Protein AF-A0A1Q3LVG6-F1 (afdb_monomer_lite)

pLDDT: mean 80.3, std 11.54, range [40.34, 93.56]

Foldseek 3Di:
DPCVVCVVVLLVCVLVVHDLVVVCVVVVHDSVVSVVSCVLQVRHRADPPQQLLQLLCCVLVVNRSSPDDDDPVNCVQLVHDPVRSVCSNRVVDHQDPSSNVSNCVVSVNDPVNSVVSVVVVVVVVVVVVD

Secondary structure (DSSP, 8-state):
--TTTTHHHHHHHHHTT--HHHHHHHHTS-HHHHHHHHHHHT--PPPSS--HHHHHHHHHTTT-GGG----HHHHHHHT--HHHHHHHHTTSSPPPHHHHHHHHHHTT--HHHHHHHHHHHHHHHHHTT-

Sequence (130 aa):
MNWNQQRETIESKINAGIEPKDIAKELGVMEYDLRQFIHRNRIFPRKTKKAMAFELVNIYTRGHPEYFRPNRDFFKDVRIRQKHWWSLYRGEKVMTQEEYMRVTKHLNITLHEAFEARQLNWVDELDNQR

Structure (mmCIF, N/CA/C/O backbone):
data_AF-A0A1Q3LVG6-F1
#
_entry.id   AF-A0A1Q3LVG6-F1
#
loop_
_atom_site.group_PDB
_atom_site.id
_atom_site.type_symbol
_atom_site.label_atom_id
_atom_site.label_alt_id
_atom_site.label_comp_id
_atom_site.label_asym_id
_atom_site.label_entity_id
_atom_site.label_seq_id
_atom_site.pdbx_PDB_ins_code
_atom_site.Cartn_x
_atom_site.Cartn_y
_atom_site.Cartn_z
_atom_site.occupancy
_atom_site.B_iso_or_equiv
_atom_site.auth_seq_id
_atom_site.auth_comp_id
_atom_site.auth_asym_id
_atom_site.auth_atom_id
_atom_site.pdbx_PDB_model_num
ATOM 1 N N . MET A 1 1 ? -26.737 -1.659 8.177 1.00 60.94 1 MET A N 1
ATOM 2 C CA . MET A 1 1 ? -25.403 -1.027 8.250 1.00 60.94 1 MET A CA 1
ATOM 3 C C . MET A 1 1 ? -24.801 -0.996 6.851 1.00 60.94 1 MET A C 1
ATOM 5 O O . MET A 1 1 ? -24.628 -2.063 6.272 1.00 60.94 1 MET A O 1
ATOM 9 N N . ASN A 1 2 ? -24.554 0.182 6.267 1.00 77.56 2 ASN A N 1
ATOM 10 C CA . ASN A 1 2 ? -23.910 0.272 4.952 1.00 77.56 2 ASN A CA 1
ATOM 11 C C . ASN A 1 2 ? -22.390 0.339 5.131 1.00 77.56 2 ASN A C 1
ATOM 13 O O . ASN A 1 2 ? -21.830 1.395 5.419 1.00 77.56 2 ASN A O 1
ATOM 17 N N . TRP A 1 3 ? -21.731 -0.806 4.973 1.00 74.94 3 TRP A N 1
ATOM 18 C CA . TRP A 1 3 ? -20.293 -0.938 5.181 1.00 74.94 3 TRP A CA 1
ATOM 19 C C . TRP A 1 3 ? -19.442 -0.088 4.228 1.00 74.94 3 TRP A C 1
ATOM 21 O O . TRP A 1 3 ? -18.376 0.378 4.6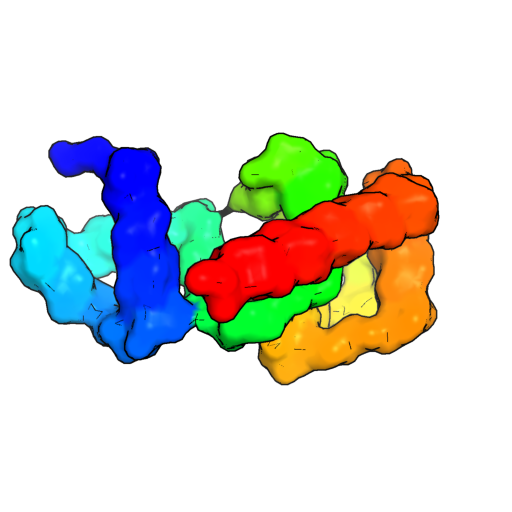18 1.00 74.94 3 TRP A O 1
ATOM 31 N N . ASN A 1 4 ? -19.919 0.165 3.006 1.00 72.88 4 ASN A N 1
ATOM 32 C CA . ASN A 1 4 ? -19.194 1.001 2.045 1.00 72.88 4 ASN A CA 1
ATOM 33 C C . ASN A 1 4 ? -19.170 2.467 2.481 1.00 72.88 4 ASN A C 1
ATOM 35 O O . ASN A 1 4 ? -18.166 3.146 2.313 1.00 72.88 4 ASN A O 1
ATOM 39 N N . GLN A 1 5 ? -20.256 2.929 3.098 1.00 75.62 5 GLN A N 1
ATOM 40 C CA . GLN A 1 5 ? -20.415 4.314 3.540 1.00 75.62 5 GLN A CA 1
ATOM 41 C C . GLN A 1 5 ? -19.596 4.625 4.797 1.00 75.62 5 GLN A C 1
ATOM 43 O O . GLN A 1 5 ? -19.243 5.770 5.043 1.00 75.62 5 GLN A O 1
ATOM 48 N N . GLN A 1 6 ? -19.271 3.598 5.584 1.00 77.06 6 GLN A N 1
ATOM 49 C CA . GLN A 1 6 ? -18.464 3.728 6.797 1.00 77.06 6 GLN A CA 1
ATOM 50 C C . GLN A 1 6 ? -16.997 3.346 6.607 1.00 77.06 6 GLN A C 1
ATOM 52 O O . GLN A 1 6 ? -16.212 3.440 7.549 1.00 77.06 6 GLN A O 1
ATOM 57 N N . ARG A 1 7 ? -16.613 2.928 5.395 1.00 79.25 7 ARG A N 1
ATOM 58 C CA . ARG A 1 7 ? -15.248 2.503 5.077 1.00 79.25 7 ARG A CA 1
ATOM 59 C C . ARG A 1 7 ? -14.233 3.594 5.409 1.00 79.25 7 ARG A C 1
ATOM 61 O O . ARG A 1 7 ? -13.291 3.314 6.137 1.00 79.25 7 ARG A O 1
ATOM 68 N N . GLU A 1 8 ? -14.458 4.823 4.954 1.00 75.31 8 GLU A N 1
ATOM 69 C CA . GLU A 1 8 ? -13.549 5.952 5.206 1.00 75.31 8 GLU A CA 1
ATOM 70 C C . GLU A 1 8 ? -13.400 6.252 6.701 1.00 75.31 8 GLU A C 1
ATOM 72 O O . GLU A 1 8 ? -12.291 6.438 7.201 1.00 75.31 8 GLU A O 1
ATOM 77 N N . THR A 1 9 ? -14.504 6.213 7.451 1.00 81.62 9 THR A N 1
ATOM 78 C CA . THR A 1 9 ? -14.490 6.416 8.905 1.00 81.62 9 THR A CA 1
ATOM 79 C C . THR A 1 9 ? -13.708 5.313 9.621 1.00 81.62 9 THR A C 1
ATOM 81 O O . THR A 1 9 ? -12.918 5.600 10.521 1.00 81.62 9 THR A O 1
ATOM 84 N N . ILE A 1 10 ? -13.894 4.052 9.216 1.00 82.94 10 ILE A N 1
ATOM 85 C CA . ILE A 1 10 ? -13.167 2.899 9.764 1.00 82.94 10 ILE A CA 1
ATOM 86 C C . ILE A 1 10 ? -11.673 3.004 9.429 1.00 82.94 10 ILE A C 1
ATOM 88 O O . ILE A 1 10 ? -10.837 2.818 10.311 1.00 82.94 10 ILE A O 1
ATOM 92 N N . GLU A 1 11 ? -11.326 3.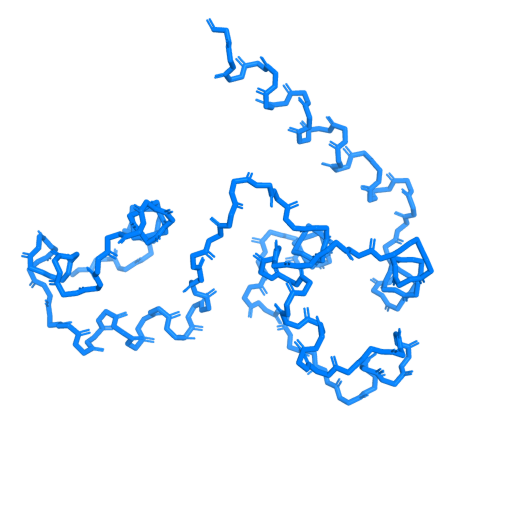347 8.187 1.00 78.81 11 GLU A N 1
ATOM 93 C CA . GLU A 1 11 ? -9.941 3.545 7.749 1.00 78.81 11 GLU A CA 1
ATOM 94 C C . GLU A 1 11 ? -9.258 4.671 8.541 1.00 78.81 11 GLU A C 1
ATOM 96 O O . GLU A 1 11 ? -8.152 4.479 9.049 1.00 78.81 11 GLU A O 1
ATOM 101 N N . SER A 1 12 ? -9.936 5.806 8.735 1.00 79.00 12 SER A N 1
ATOM 102 C CA . SER A 1 12 ? -9.425 6.926 9.534 1.00 79.00 12 SER A CA 1
ATOM 103 C C . SER A 1 12 ? -9.166 6.528 10.989 1.00 79.00 12 SER A C 1
ATOM 105 O O . SER A 1 12 ? -8.127 6.874 11.549 1.00 79.00 12 SER A O 1
ATOM 107 N N . LYS A 1 13 ? -10.084 5.783 11.612 1.00 82.69 13 LYS A N 1
ATOM 108 C CA . LYS A 1 13 ? -9.962 5.360 13.017 1.00 82.69 13 LYS A CA 1
ATOM 109 C C . LYS A 1 13 ? -8.880 4.305 13.227 1.00 82.69 13 LYS A C 1
ATOM 111 O O . LYS A 1 13 ? -8.143 4.369 14.207 1.00 82.69 13 LYS A O 1
ATOM 116 N N . ILE A 1 14 ? -8.736 3.377 12.284 1.00 81.81 14 ILE A N 1
ATOM 117 C CA . ILE A 1 14 ? -7.653 2.388 12.298 1.00 81.81 14 ILE A CA 1
ATOM 118 C C . ILE A 1 14 ? -6.296 3.075 12.099 1.00 81.81 14 ILE A C 1
ATOM 120 O O . ILE A 1 14 ? -5.334 2.730 12.782 1.00 81.81 14 ILE A O 1
ATOM 124 N N . ASN A 1 15 ? -6.212 4.082 11.224 1.00 72.81 15 ASN A N 1
ATOM 125 C CA . ASN A 1 15 ? -4.996 4.886 11.056 1.00 72.81 15 ASN A CA 1
ATOM 126 C C . ASN A 1 15 ? -4.658 5.707 12.310 1.00 72.81 15 ASN A C 1
ATOM 128 O O . ASN A 1 15 ? -3.481 5.879 12.618 1.00 72.81 15 ASN A O 1
ATOM 132 N N . ALA A 1 16 ? -5.667 6.159 13.060 1.00 77.25 16 ALA A N 1
ATOM 133 C CA . ALA A 1 16 ? -5.493 6.811 14.358 1.00 77.25 16 ALA A CA 1
ATOM 134 C C . ALA A 1 16 ? -5.057 5.846 15.483 1.00 77.25 16 ALA A C 1
ATOM 136 O O . ALA A 1 16 ? -4.786 6.290 16.596 1.00 77.25 16 ALA A O 1
ATOM 137 N N . GLY A 1 17 ? -4.965 4.539 15.207 1.00 76.81 17 GLY A N 1
ATOM 138 C CA . GLY A 1 17 ? -4.522 3.529 16.170 1.00 76.81 17 GLY A CA 1
ATOM 139 C C . GLY A 1 17 ? -5.606 3.065 17.143 1.00 76.81 17 GLY A C 1
ATOM 140 O O . GLY A 1 17 ? -5.278 2.446 18.151 1.00 76.81 17 GLY A O 1
ATOM 141 N N . ILE A 1 18 ? -6.881 3.346 16.858 1.00 81.88 18 ILE A N 1
ATOM 142 C CA . ILE A 1 18 ? -8.003 2.900 17.690 1.00 81.88 18 ILE A CA 1
ATOM 143 C C . ILE A 1 18 ? -8.186 1.388 17.522 1.00 81.88 18 ILE A C 1
ATOM 145 O O . ILE A 1 18 ? -8.152 0.864 16.403 1.00 81.88 18 ILE A O 1
ATOM 149 N N . GLU A 1 19 ? -8.397 0.674 18.630 1.00 82.88 19 GLU A N 1
ATOM 150 C CA . GLU A 1 19 ? -8.615 -0.766 18.578 1.00 82.88 19 GLU A CA 1
ATOM 151 C C . GLU A 1 19 ? -9.944 -1.111 17.878 1.00 82.88 19 GLU A C 1
ATOM 153 O O . GLU A 1 19 ? -10.962 -0.444 18.090 1.00 82.88 19 GLU A O 1
ATOM 158 N N . PRO A 1 20 ? -9.996 -2.205 17.090 1.00 82.50 20 PRO A N 1
ATOM 159 C CA . PRO A 1 20 ? -11.224 -2.645 16.425 1.00 82.50 20 PRO A CA 1
ATOM 160 C C . PRO A 1 20 ? -12.416 -2.835 17.374 1.00 82.50 20 PRO A C 1
ATOM 162 O O . PRO A 1 20 ? -13.559 -2.676 16.959 1.00 82.50 20 PRO A O 1
ATOM 165 N N . LYS A 1 21 ? -12.169 -3.153 18.649 1.00 86.12 21 LYS A N 1
ATOM 166 C CA . LYS A 1 21 ? -13.212 -3.334 19.663 1.00 86.12 21 LYS A CA 1
ATOM 167 C C . LYS A 1 21 ? -13.962 -2.035 19.975 1.00 86.12 21 LYS A C 1
ATOM 169 O O . LYS A 1 21 ? -15.190 -2.045 20.053 1.00 86.12 21 LYS A O 1
ATOM 174 N N . ASP A 1 22 ? -13.241 -0.927 20.110 1.00 85.94 22 ASP A N 1
ATOM 175 C CA . ASP A 1 22 ? -13.837 0.376 20.414 1.00 85.94 22 ASP A CA 1
ATOM 176 C C . ASP A 1 22 ? -14.590 0.927 19.201 1.00 85.94 22 ASP A C 1
ATOM 178 O O . ASP A 1 22 ? -15.711 1.421 19.333 1.00 85.94 22 ASP A O 1
ATOM 182 N N . ILE A 1 23 ? -14.034 0.720 18.001 1.00 85.06 23 ILE A N 1
ATOM 183 C CA . ILE A 1 23 ? -14.703 1.043 16.734 1.00 85.06 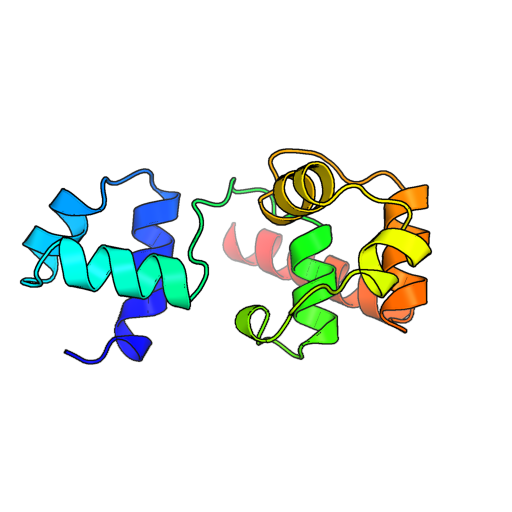23 ILE A CA 1
ATOM 184 C C . ILE A 1 23 ? -16.009 0.247 16.608 1.00 85.06 23 ILE A C 1
ATOM 186 O O . ILE A 1 23 ? -17.045 0.811 16.267 1.00 85.06 23 ILE A O 1
ATOM 190 N N . ALA A 1 24 ? -15.993 -1.052 16.916 1.00 86.56 24 ALA A N 1
ATOM 191 C CA . ALA A 1 24 ? -17.181 -1.899 16.849 1.00 86.56 24 ALA A CA 1
ATOM 192 C C . ALA A 1 24 ? -18.287 -1.432 17.813 1.00 86.56 24 ALA A C 1
ATOM 194 O O . ALA A 1 24 ? -19.456 -1.387 17.429 1.00 86.56 24 ALA A O 1
ATOM 195 N N . LYS A 1 25 ? -17.914 -1.017 19.033 1.00 87.56 25 LYS A N 1
ATOM 196 C CA . LYS A 1 25 ? -18.850 -0.498 20.040 1.00 87.56 25 LYS A CA 1
ATOM 197 C C . LYS A 1 25 ? -19.516 0.804 19.596 1.00 87.56 25 LYS A C 1
ATOM 199 O O . LYS A 1 25 ? -20.720 0.956 19.770 1.00 87.56 25 LYS A O 1
ATOM 204 N N . GLU A 1 26 ? -18.752 1.721 19.011 1.00 84.81 26 GLU A N 1
ATOM 205 C CA . GLU A 1 26 ? -19.270 3.000 18.515 1.00 84.81 26 GLU A CA 1
ATOM 206 C C . GLU A 1 26 ? -20.182 2.824 17.294 1.00 84.81 26 GLU A C 1
ATOM 208 O O . GLU A 1 26 ? -21.180 3.524 17.142 1.00 84.81 26 GLU A O 1
ATOM 213 N N . LEU A 1 27 ? -19.865 1.848 16.444 1.00 84.25 27 LEU A N 1
ATOM 214 C CA . LEU A 1 27 ? -20.655 1.511 15.264 1.00 84.25 27 LEU A CA 1
ATOM 215 C C . LEU A 1 27 ? -21.858 0.601 15.572 1.00 84.25 27 LEU A C 1
ATOM 217 O O . LEU A 1 27 ? -22.669 0.347 14.684 1.00 84.25 27 LEU A O 1
ATOM 221 N N . GLY A 1 28 ? -21.992 0.099 16.803 1.00 84.75 28 GLY A N 1
ATOM 222 C CA . GLY A 1 28 ? -23.065 -0.823 17.187 1.00 84.75 28 GLY A CA 1
ATOM 223 C C . GLY A 1 28 ? -23.019 -2.164 16.443 1.00 84.75 28 GLY A C 1
ATOM 224 O O . GLY A 1 28 ? -24.059 -2.784 16.229 1.00 84.75 28 GLY A O 1
ATOM 225 N N . VAL A 1 29 ? -21.831 -2.605 16.019 1.00 86.81 29 VAL A N 1
ATOM 226 C CA . VAL A 1 29 ? -21.614 -3.868 15.291 1.00 86.81 29 VAL A CA 1
ATOM 227 C C . VAL A 1 29 ? -20.819 -4.853 16.134 1.00 86.81 29 VAL A C 1
ATOM 229 O O . VAL A 1 29 ? -20.073 -4.473 17.035 1.00 86.81 29 VAL A O 1
ATOM 232 N N . MET A 1 30 ? -20.940 -6.141 15.819 1.00 87.00 30 MET A N 1
ATOM 233 C CA . MET A 1 30 ? -20.095 -7.154 16.442 1.00 87.00 30 MET A CA 1
ATOM 234 C C . MET A 1 30 ? -18.639 -6.977 15.998 1.00 87.00 30 MET A C 1
ATOM 236 O O . MET A 1 30 ? -18.348 -6.796 14.813 1.00 87.00 30 MET A O 1
ATOM 240 N N . GLU A 1 31 ? -17.705 -7.094 16.946 1.00 86.44 31 GLU A N 1
ATOM 241 C CA . GLU A 1 31 ? -16.261 -6.994 16.682 1.00 86.44 31 GLU A CA 1
ATOM 242 C C . GLU A 1 31 ? -15.811 -7.975 15.590 1.00 86.44 31 GLU A C 1
ATOM 244 O O . GLU A 1 31 ? -14.973 -7.657 14.745 1.00 86.44 31 GLU A O 1
ATOM 249 N N . TYR A 1 32 ? -16.401 -9.169 15.583 1.00 88.94 32 TYR A N 1
ATOM 250 C CA . TYR A 1 32 ? -16.123 -10.200 14.593 1.00 88.94 32 TYR A CA 1
ATOM 251 C C . TYR A 1 32 ? -16.448 -9.753 13.161 1.00 88.94 32 TYR A C 1
ATOM 253 O O . TYR A 1 32 ? -15.622 -9.931 12.262 1.00 88.94 32 TYR A O 1
ATOM 261 N N . ASP A 1 33 ? -17.609 -9.129 12.954 1.00 86.62 33 ASP A N 1
ATOM 262 C CA . ASP A 1 33 ? -18.046 -8.663 11.635 1.00 86.62 33 ASP A CA 1
ATOM 263 C C . ASP A 1 33 ? -17.143 -7.540 11.123 1.00 86.62 33 ASP A C 1
ATOM 265 O O . ASP A 1 33 ? -16.724 -7.553 9.961 1.00 86.62 33 ASP A O 1
ATOM 269 N N . LEU A 1 34 ? -16.751 -6.621 12.013 1.00 86.31 34 LEU A N 1
ATOM 270 C CA . LEU A 1 34 ? -15.789 -5.571 11.691 1.00 86.31 34 LEU A CA 1
ATOM 271 C C . LEU A 1 34 ? -14.420 -6.161 11.317 1.00 86.31 34 LEU A C 1
ATOM 273 O O . LEU A 1 34 ? -13.840 -5.767 10.306 1.00 86.31 34 LEU A O 1
ATOM 277 N N . ARG A 1 35 ? -13.910 -7.149 12.066 1.00 87.00 35 ARG A N 1
ATOM 278 C CA . ARG A 1 35 ? -12.645 -7.831 11.733 1.00 87.00 35 ARG A CA 1
ATOM 279 C C . ARG A 1 35 ? -12.713 -8.541 10.380 1.00 87.00 35 ARG A C 1
ATOM 281 O O . ARG A 1 35 ? -11.759 -8.460 9.604 1.00 87.00 35 ARG A O 1
ATOM 288 N N . GLN A 1 36 ? -13.826 -9.209 10.066 1.00 86.94 36 GLN A N 1
ATOM 289 C CA . GLN A 1 36 ? -14.012 -9.825 8.751 1.00 86.94 36 GLN A CA 1
ATOM 290 C C . GLN A 1 36 ? -14.020 -8.783 7.631 1.00 86.94 36 GLN A C 1
ATOM 292 O O . GLN A 1 36 ? -13.387 -8.996 6.594 1.00 86.94 36 GLN A O 1
ATOM 297 N N . PHE A 1 37 ? -14.710 -7.663 7.836 1.00 85.06 37 PHE A N 1
ATOM 298 C CA . PHE A 1 37 ? -14.760 -6.564 6.878 1.00 85.06 37 PHE A CA 1
ATOM 299 C C . PHE A 1 37 ? -13.368 -5.969 6.626 1.00 85.06 37 PHE A C 1
ATOM 301 O O . PHE A 1 37 ? -12.944 -5.862 5.473 1.00 85.06 37 PHE A O 1
ATOM 308 N N . ILE A 1 38 ? -12.621 -5.673 7.694 1.00 85.25 38 ILE A N 1
ATOM 309 C CA . ILE A 1 38 ? -11.236 -5.182 7.639 1.00 85.25 38 ILE A CA 1
ATOM 310 C C . ILE A 1 38 ? -10.356 -6.142 6.834 1.00 85.25 38 ILE A C 1
ATOM 312 O O . ILE A 1 38 ? -9.635 -5.717 5.931 1.00 85.25 38 ILE A O 1
ATOM 316 N N . HIS A 1 39 ? -10.440 -7.445 7.117 1.00 82.25 39 HIS A N 1
ATOM 317 C CA . HIS A 1 39 ? -9.630 -8.454 6.439 1.00 82.25 39 HIS A CA 1
ATOM 318 C C . HIS A 1 39 ? -9.978 -8.583 4.947 1.00 82.25 39 HIS A C 1
ATOM 320 O O . HIS A 1 39 ? -9.083 -8.633 4.102 1.00 82.25 39 HIS A O 1
ATOM 326 N N . ARG A 1 40 ? -11.273 -8.614 4.603 1.00 82.31 40 ARG A N 1
ATOM 327 C CA . ARG A 1 40 ? -11.746 -8.736 3.211 1.00 82.31 40 ARG A CA 1
ATOM 328 C C . ARG A 1 40 ? -11.355 -7.525 2.366 1.00 82.31 40 ARG A C 1
ATOM 330 O O . ARG A 1 40 ? -10.905 -7.707 1.238 1.00 82.31 40 ARG A O 1
ATOM 337 N N . ASN A 1 41 ? -11.470 -6.326 2.933 1.00 79.75 41 ASN A N 1
ATOM 338 C CA . ASN A 1 41 ? -11.154 -5.072 2.244 1.00 79.75 41 ASN A CA 1
ATOM 339 C C . ASN A 1 41 ? -9.705 -4.620 2.417 1.00 79.75 41 ASN A C 1
ATOM 341 O O . ASN A 1 41 ? -9.321 -3.588 1.875 1.00 79.75 41 ASN A O 1
ATOM 345 N N . ARG A 1 42 ? -8.887 -5.402 3.135 1.00 77.69 42 ARG A N 1
ATOM 346 C CA . ARG A 1 42 ? -7.456 -5.138 3.339 1.00 77.69 42 ARG A CA 1
ATOM 347 C C . ARG A 1 42 ? -7.196 -3.748 3.921 1.00 77.69 42 ARG A C 1
ATOM 349 O O . ARG A 1 42 ? -6.283 -3.039 3.495 1.00 77.69 42 ARG A O 1
ATOM 356 N N . ILE A 1 43 ? -8.011 -3.375 4.903 1.00 76.94 43 ILE A N 1
ATOM 357 C CA . ILE A 1 43 ? -7.863 -2.122 5.637 1.00 76.94 43 ILE A CA 1
ATOM 358 C C . ILE A 1 43 ? -6.723 -2.313 6.641 1.00 76.94 43 ILE A C 1
ATOM 360 O O . ILE A 1 43 ? -6.854 -3.048 7.616 1.00 76.94 43 ILE A O 1
ATOM 364 N N . PHE A 1 44 ? -5.576 -1.692 6.379 1.00 70.88 44 PHE A N 1
ATOM 365 C CA . PHE A 1 44 ? -4.413 -1.740 7.263 1.00 70.88 44 PHE A CA 1
ATOM 366 C C . PHE A 1 44 ? -4.144 -0.354 7.848 1.00 70.88 44 PHE A C 1
ATOM 368 O O . PHE A 1 44 ? -4.305 0.621 7.112 1.00 70.88 44 PHE A O 1
ATOM 375 N N . PRO A 1 45 ? -3.685 -0.255 9.111 1.00 65.56 45 PRO A N 1
ATOM 376 C CA . PRO A 1 45 ? -3.189 1.001 9.655 1.00 65.56 45 PRO A CA 1
ATOM 377 C C . PRO A 1 45 ? -2.017 1.485 8.800 1.00 65.56 45 PRO A C 1
ATOM 379 O O . PRO A 1 45 ? -0.993 0.808 8.663 1.00 65.56 45 PRO A O 1
ATOM 382 N N . ARG A 1 46 ? -2.199 2.642 8.172 1.00 61.28 46 ARG A N 1
ATOM 383 C CA . ARG A 1 46 ? -1.209 3.297 7.323 1.00 61.28 46 ARG A CA 1
ATOM 384 C C . ARG A 1 46 ? -0.441 4.297 8.169 1.00 61.28 46 ARG A C 1
ATOM 386 O O . ARG A 1 46 ? -1.034 5.088 8.896 1.00 61.28 46 ARG A O 1
ATOM 393 N N . LYS A 1 47 ? 0.885 4.309 8.041 1.00 56.72 47 LYS A N 1
ATOM 394 C CA . LYS A 1 47 ? 1.660 5.474 8.482 1.00 56.72 47 LYS A CA 1
ATOM 395 C C . LYS A 1 47 ? 1.325 6.638 7.543 1.00 56.72 47 LYS A C 1
ATOM 397 O O . LYS A 1 47 ? 1.125 6.417 6.353 1.00 56.72 47 LYS A O 1
ATOM 402 N N . THR A 1 48 ? 1.283 7.860 8.070 1.00 51.84 48 THR A N 1
ATOM 403 C CA . THR A 1 48 ? 0.921 9.106 7.358 1.00 51.84 48 THR A CA 1
ATOM 404 C C . THR A 1 48 ? 1.673 9.338 6.043 1.00 51.84 48 THR A C 1
ATOM 406 O O . THR A 1 48 ? 1.184 10.055 5.180 1.00 51.84 48 THR A O 1
ATOM 409 N N . LYS A 1 49 ? 2.829 8.697 5.835 1.00 57.22 49 LYS A N 1
ATOM 410 C CA . LYS A 1 49 ? 3.541 8.712 4.555 1.00 57.22 49 LYS A CA 1
ATOM 411 C C . LYS A 1 49 ? 2.914 7.694 3.591 1.00 57.22 49 LYS A C 1
ATOM 413 O O . LYS A 1 49 ? 3.074 6.487 3.790 1.00 57.22 49 LYS A O 1
ATOM 418 N N . LYS A 1 50 ? 2.225 8.170 2.543 1.00 64.25 50 LYS A N 1
ATOM 419 C CA . LYS A 1 50 ? 1.680 7.316 1.471 1.00 64.25 50 LYS A CA 1
ATOM 420 C C . LYS A 1 50 ? 2.778 6.392 0.936 1.00 64.25 50 LYS A C 1
ATOM 422 O O . LYS A 1 50 ? 3.859 6.818 0.532 1.00 64.25 50 LYS A O 1
ATOM 427 N N . ALA A 1 51 ? 2.524 5.091 1.004 1.00 77.50 51 ALA A N 1
ATOM 428 C CA . ALA A 1 51 ? 3.497 4.086 0.626 1.00 77.50 51 ALA A CA 1
ATOM 429 C C . ALA A 1 51 ? 3.615 4.002 -0.902 1.00 77.50 51 ALA A C 1
ATOM 431 O O . ALA A 1 51 ? 2.624 3.744 -1.579 1.00 77.50 51 ALA A O 1
ATOM 432 N N . MET A 1 52 ? 4.827 4.137 -1.451 1.00 80.94 52 MET A N 1
ATOM 433 C CA . MET A 1 52 ? 5.055 4.121 -2.908 1.00 80.94 52 MET A CA 1
ATOM 434 C C . MET A 1 52 ? 4.466 2.881 -3.602 1.00 80.94 52 MET A C 1
ATOM 436 O O . MET A 1 52 ? 3.929 2.979 -4.700 1.00 80.94 52 MET A O 1
ATOM 440 N N . ALA A 1 53 ? 4.536 1.712 -2.956 1.00 87.62 53 ALA A N 1
ATOM 441 C CA . ALA A 1 53 ? 3.951 0.485 -3.498 1.00 87.62 53 ALA A CA 1
ATOM 442 C C . ALA A 1 53 ? 2.418 0.556 -3.575 1.00 87.62 53 ALA A C 1
ATOM 444 O O . ALA A 1 53 ? 1.834 0.039 -4.522 1.00 87.62 53 ALA A O 1
ATOM 445 N N . PHE A 1 54 ? 1.772 1.188 -2.591 1.00 86.44 54 PHE A N 1
ATOM 446 C CA . PHE A 1 54 ? 0.327 1.386 -2.597 1.00 86.44 54 PHE A CA 1
ATOM 447 C C . PHE A 1 54 ? -0.092 2.319 -3.734 1.00 86.44 54 PHE A C 1
ATOM 449 O O . PHE A 1 54 ? -1.041 2.007 -4.439 1.00 86.44 54 PHE A O 1
ATOM 456 N N . GLU A 1 55 ? 0.626 3.425 -3.943 1.00 85.94 55 GLU A N 1
ATOM 457 C CA . GLU A 1 55 ? 0.320 4.378 -5.019 1.00 85.94 55 GLU A CA 1
ATOM 458 C C . GLU A 1 55 ? 0.389 3.721 -6.397 1.00 85.94 55 GLU A C 1
ATOM 460 O O . GLU A 1 55 ? -0.550 3.837 -7.178 1.00 85.94 55 GLU A O 1
ATOM 465 N N . LEU A 1 56 ? 1.454 2.960 -6.672 1.00 88.56 56 LEU A N 1
ATOM 466 C CA . LEU A 1 56 ? 1.589 2.230 -7.935 1.00 88.56 56 LEU A CA 1
ATOM 467 C C . LEU A 1 56 ? 0.444 1.242 -8.150 1.00 88.56 56 LEU A C 1
ATOM 469 O O . LEU A 1 56 ? -0.105 1.149 -9.245 1.00 88.56 56 LEU A O 1
ATOM 473 N N . VAL A 1 57 ? 0.063 0.520 -7.096 1.00 89.44 57 VAL A N 1
ATOM 474 C CA . VAL A 1 57 ? -1.080 -0.389 -7.156 1.00 89.44 57 VAL A CA 1
ATOM 475 C C . VAL A 1 57 ? -2.373 0.379 -7.404 1.00 89.44 57 VAL A C 1
ATOM 477 O O . VAL A 1 57 ? -3.162 -0.051 -8.232 1.00 89.44 57 VAL A O 1
ATOM 480 N N . ASN A 1 58 ? -2.575 1.511 -6.735 1.00 87.00 58 ASN A N 1
ATOM 481 C CA . ASN A 1 58 ? -3.763 2.342 -6.885 1.00 87.00 58 ASN A CA 1
ATOM 482 C C . ASN A 1 58 ? -3.907 2.891 -8.311 1.00 87.00 58 ASN A C 1
ATOM 484 O O . ASN A 1 58 ? -5.009 2.910 -8.851 1.00 87.00 58 ASN A O 1
ATOM 488 N N . ILE A 1 59 ? -2.796 3.290 -8.936 1.00 86.19 59 ILE A N 1
ATOM 489 C CA . ILE A 1 59 ? -2.759 3.713 -10.342 1.00 86.19 59 ILE A CA 1
ATOM 490 C C . ILE A 1 59 ? -3.122 2.532 -11.246 1.00 86.19 59 ILE A C 1
ATOM 492 O O . ILE A 1 59 ? -4.049 2.629 -12.049 1.00 86.19 59 ILE A O 1
ATOM 496 N N . TYR A 1 60 ? -2.451 1.389 -11.066 1.00 88.31 60 TYR A N 1
ATOM 497 C CA . TYR A 1 60 ? -2.702 0.178 -11.850 1.00 88.31 60 TYR A CA 1
ATOM 498 C C . TYR A 1 60 ? -4.164 -0.287 -11.770 1.00 88.31 60 TYR A C 1
ATOM 500 O O . TYR A 1 60 ? -4.754 -0.681 -12.774 1.00 88.31 60 TYR A O 1
ATOM 508 N N . THR A 1 61 ? -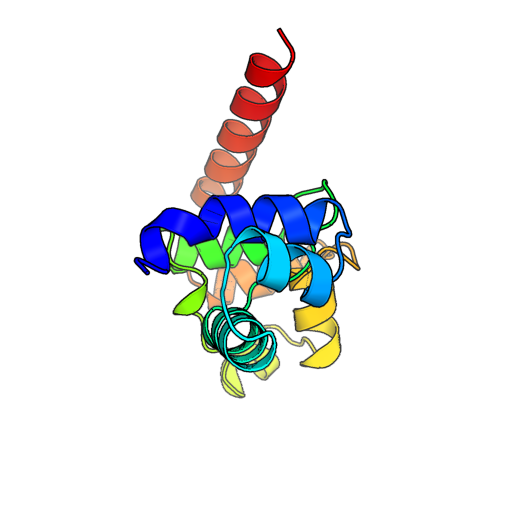4.769 -0.221 -10.584 1.00 85.12 61 THR A N 1
ATOM 509 C CA . THR A 1 61 ? -6.157 -0.637 -10.357 1.00 85.12 61 THR A CA 1
ATOM 510 C C . THR A 1 61 ? -7.180 0.486 -10.509 1.00 85.12 61 THR A C 1
ATOM 512 O O . THR A 1 61 ? -8.349 0.276 -10.180 1.00 85.12 61 THR A O 1
ATOM 515 N N . ARG A 1 62 ? -6.779 1.665 -11.006 1.00 84.75 62 ARG A N 1
ATOM 516 C CA . ARG A 1 62 ? -7.658 2.825 -11.235 1.00 84.75 62 ARG A CA 1
ATOM 517 C C . ARG A 1 62 ? -8.480 3.221 -10.000 1.00 84.75 62 ARG A C 1
ATOM 519 O O . ARG A 1 62 ? -9.684 3.432 -10.093 1.00 84.75 62 ARG A O 1
ATOM 526 N N . GLY A 1 63 ? -7.838 3.284 -8.837 1.00 80.69 63 GLY A N 1
ATOM 527 C CA . GLY A 1 63 ? -8.486 3.671 -7.579 1.00 80.69 63 GLY A CA 1
ATOM 528 C C . GLY A 1 63 ? -9.065 2.512 -6.761 1.00 80.69 63 GLY A C 1
ATOM 529 O O . GLY A 1 63 ? -9.590 2.750 -5.677 1.00 80.69 63 GLY A O 1
ATOM 530 N N . HIS A 1 64 ? -8.950 1.263 -7.231 1.00 82.06 64 HIS A N 1
ATOM 531 C CA . HIS A 1 64 ? -9.473 0.074 -6.537 1.00 82.06 64 HIS A CA 1
ATOM 532 C C . HIS A 1 64 ? -8.358 -0.891 -6.109 1.00 82.06 64 HIS A C 1
ATOM 534 O O . HIS A 1 64 ? -8.221 -1.992 -6.652 1.00 82.06 64 HIS A O 1
ATOM 540 N N . PRO A 1 65 ? -7.482 -0.502 -5.169 1.00 85.50 65 PRO A N 1
ATOM 541 C CA . PRO A 1 65 ? -6.322 -1.297 -4.757 1.00 85.50 65 PRO A CA 1
ATOM 542 C C . PRO A 1 65 ? -6.703 -2.680 -4.195 1.00 85.50 65 PRO A C 1
ATOM 544 O O . PRO A 1 65 ? -5.904 -3.615 -4.261 1.00 85.50 65 PRO A O 1
ATOM 547 N N . GLU A 1 66 ? -7.935 -2.865 -3.710 1.00 83.00 66 GLU A N 1
ATOM 548 C CA . GLU A 1 66 ? -8.500 -4.164 -3.321 1.00 83.00 66 GLU A CA 1
ATOM 549 C C . GLU A 1 66 ? -8.488 -5.220 -4.441 1.00 83.00 66 GLU A C 1
ATOM 551 O O . GLU A 1 66 ? -8.401 -6.419 -4.156 1.00 83.00 66 GLU A O 1
ATOM 556 N N . TYR A 1 67 ? -8.528 -4.805 -5.711 1.00 86.81 67 TYR A N 1
ATOM 557 C CA . TYR A 1 67 ? -8.500 -5.714 -6.861 1.00 86.81 67 TYR A CA 1
ATOM 558 C C . TYR A 1 67 ? -7.107 -6.263 -7.150 1.00 86.81 67 TYR A C 1
ATOM 560 O O . TYR A 1 67 ? -6.964 -7.263 -7.856 1.00 86.81 67 TYR A O 1
ATOM 568 N N . PHE A 1 68 ? -6.070 -5.672 -6.561 1.00 89.75 68 PHE A N 1
ATOM 569 C CA . PHE A 1 68 ? -4.710 -6.123 -6.767 1.00 89.75 68 PHE A CA 1
ATOM 570 C C . PHE A 1 68 ? -4.464 -7.467 -6.081 1.00 89.75 68 PHE A C 1
ATOM 572 O O . PHE A 1 68 ? -4.392 -7.575 -4.854 1.00 89.75 68 PHE A O 1
ATOM 579 N N . ARG A 1 69 ? -4.315 -8.528 -6.872 1.00 88.31 69 ARG A N 1
ATOM 580 C CA . ARG A 1 69 ? -3.999 -9.874 -6.383 1.00 88.31 69 ARG A CA 1
ATOM 581 C C . ARG A 1 69 ? -2.622 -10.283 -6.905 1.00 88.31 69 ARG A C 1
ATOM 583 O O . ARG A 1 69 ? -2.552 -10.862 -7.987 1.00 88.31 69 ARG A O 1
ATOM 590 N N . PRO A 1 70 ? -1.531 -9.984 -6.171 1.00 89.75 70 PRO A N 1
ATOM 591 C CA . PRO A 1 70 ? -0.199 -10.355 -6.624 1.00 89.75 70 PRO A CA 1
ATOM 592 C C . PRO A 1 70 ? -0.093 -11.882 -6.695 1.00 89.75 70 PRO A C 1
ATOM 594 O O . PRO A 1 70 ? -0.450 -12.585 -5.747 1.00 89.75 70 PRO A O 1
ATOM 597 N N . ASN A 1 71 ? 0.377 -12.391 -7.831 1.00 92.31 71 ASN A N 1
ATOM 598 C CA . ASN A 1 71 ? 0.570 -13.818 -8.081 1.00 92.31 71 ASN A CA 1
ATOM 599 C C . ASN A 1 71 ? 2.065 -14.185 -7.993 1.00 92.31 71 ASN A C 1
ATOM 601 O O . ASN A 1 71 ? 2.918 -13.348 -7.692 1.00 92.31 71 ASN A O 1
ATOM 605 N N . ARG A 1 72 ? 2.405 -15.461 -8.214 1.00 91.06 72 ARG A N 1
ATOM 606 C CA . ARG A 1 72 ? 3.807 -15.913 -8.150 1.00 91.06 72 ARG A CA 1
ATOM 607 C C . ARG A 1 72 ? 4.680 -15.255 -9.222 1.00 91.06 72 ARG A C 1
ATOM 609 O O . ARG A 1 72 ? 5.843 -14.980 -8.935 1.00 91.06 72 ARG A O 1
ATOM 616 N N . ASP A 1 73 ? 4.117 -14.979 -10.394 1.00 91.75 73 ASP A N 1
ATOM 617 C CA . ASP A 1 73 ? 4.830 -14.363 -11.516 1.00 91.75 73 ASP A CA 1
ATOM 618 C C . ASP A 1 73 ? 5.198 -12.914 -11.208 1.00 91.75 73 ASP A C 1
ATOM 620 O O . ASP A 1 73 ? 6.354 -12.539 -11.371 1.00 91.75 73 ASP A O 1
ATOM 624 N N . PHE A 1 74 ? 4.283 -12.154 -10.600 1.00 93.31 74 PHE A N 1
ATOM 625 C CA . PHE A 1 74 ? 4.556 -10.820 -10.072 1.00 93.31 74 PHE A CA 1
ATOM 626 C C . PHE A 1 74 ? 5.804 -10.826 -9.186 1.00 93.31 74 PHE A C 1
ATOM 628 O O . PHE A 1 74 ? 6.768 -10.116 -9.459 1.00 93.31 74 PHE A O 1
ATOM 635 N N . PHE A 1 75 ? 5.839 -11.675 -8.152 1.00 93.56 75 PHE A N 1
ATOM 636 C CA . PHE A 1 75 ? 6.974 -11.714 -7.222 1.00 93.56 75 PHE A CA 1
ATOM 637 C C . PHE A 1 75 ? 8.289 -12.136 -7.891 1.00 93.56 75 PHE A C 1
ATOM 639 O O . PHE A 1 75 ? 9.361 -11.678 -7.477 1.00 93.56 75 PHE A O 1
ATOM 646 N N . LYS A 1 76 ? 8.216 -12.992 -8.916 1.00 92.62 76 LYS A N 1
ATOM 647 C CA . LYS A 1 76 ? 9.372 -13.435 -9.702 1.00 92.62 76 LYS A CA 1
ATOM 648 C C . LYS A 1 76 ? 9.913 -12.304 -10.578 1.00 92.62 76 LYS A C 1
ATOM 650 O O . LYS A 1 76 ? 11.119 -12.059 -10.564 1.00 92.62 76 LYS A O 1
ATOM 655 N N . ASP A 1 77 ? 9.030 -11.582 -11.256 1.00 91.50 77 ASP A N 1
ATOM 656 C CA . ASP A 1 77 ? 9.375 -10.496 -12.171 1.00 91.50 77 ASP A CA 1
ATOM 657 C C . ASP A 1 77 ? 9.891 -9.267 -11.426 1.00 91.50 77 ASP A C 1
ATOM 659 O O . ASP A 1 77 ? 10.931 -8.704 -11.781 1.00 91.50 77 ASP A O 1
ATOM 663 N N . VAL A 1 78 ? 9.226 -8.887 -10.328 1.00 92.31 78 VAL A N 1
ATOM 664 C CA . VAL A 1 78 ? 9.661 -7.743 -9.515 1.00 92.31 78 VAL A CA 1
ATOM 665 C C . VAL A 1 78 ? 10.851 -8.068 -8.611 1.00 92.31 78 VAL A C 1
ATOM 667 O O . VAL A 1 78 ? 11.463 -7.158 -8.048 1.00 92.31 78 VAL A O 1
ATOM 670 N N . ARG A 1 79 ? 11.218 -9.353 -8.494 1.00 93.56 79 ARG A N 1
ATOM 671 C CA . ARG A 1 79 ? 12.286 -9.875 -7.622 1.00 93.56 79 ARG A CA 1
ATOM 672 C C . ARG A 1 79 ? 12.122 -9.448 -6.159 1.00 93.56 79 ARG A C 1
ATOM 674 O O . ARG A 1 79 ? 13.093 -9.120 -5.481 1.00 93.56 79 ARG A O 1
ATOM 681 N N . ILE A 1 80 ? 10.885 -9.459 -5.665 1.00 92.75 80 ILE A N 1
ATOM 682 C CA . ILE A 1 80 ? 10.539 -9.079 -4.290 1.00 92.75 80 ILE A CA 1
ATOM 683 C C . ILE A 1 80 ? 9.896 -10.271 -3.584 1.00 92.75 80 ILE A C 1
ATOM 685 O O . ILE A 1 80 ? 8.974 -10.905 -4.092 1.00 92.75 80 ILE A O 1
ATOM 689 N N . ARG A 1 81 ? 10.352 -10.565 -2.362 1.00 92.94 81 ARG A N 1
ATOM 690 C CA . ARG A 1 81 ? 9.713 -11.579 -1.509 1.00 92.94 81 ARG A CA 1
ATOM 691 C C . ARG A 1 81 ? 8.342 -11.088 -1.039 1.00 92.94 81 ARG A C 1
ATOM 693 O O . ARG A 1 81 ? 8.212 -9.927 -0.665 1.00 92.94 81 ARG A O 1
ATOM 700 N N . GLN A 1 82 ? 7.367 -11.991 -0.915 1.00 91.38 82 GLN A N 1
ATOM 701 C CA . GLN A 1 82 ? 5.992 -11.651 -0.505 1.00 91.38 82 GLN A CA 1
ATOM 702 C C . GLN A 1 82 ? 5.927 -10.801 0.772 1.00 91.38 82 GLN A C 1
ATOM 704 O O . GLN A 1 82 ? 5.271 -9.765 0.801 1.00 91.38 82 GLN A O 1
ATOM 709 N N . LYS A 1 83 ? 6.655 -11.197 1.826 1.00 91.31 83 LYS A N 1
ATOM 710 C CA . LYS A 1 83 ? 6.691 -10.448 3.092 1.00 91.31 83 LYS A CA 1
ATOM 711 C C . LYS A 1 83 ? 7.230 -9.025 2.906 1.00 91.31 83 LYS A C 1
ATOM 713 O O . LYS A 1 83 ? 6.686 -8.092 3.485 1.00 91.31 83 LYS A O 1
ATOM 718 N N . HIS A 1 84 ? 8.278 -8.868 2.094 1.00 91.69 84 HIS A N 1
ATOM 719 C CA . HIS A 1 84 ? 8.887 -7.565 1.818 1.00 91.69 84 HIS A CA 1
ATOM 720 C C . HIS A 1 84 ? 7.942 -6.671 1.016 1.00 91.69 84 HIS A C 1
ATOM 722 O O . HIS A 1 84 ? 7.739 -5.527 1.404 1.00 91.69 84 HIS A O 1
ATOM 728 N N . TRP A 1 85 ? 7.275 -7.215 -0.008 1.00 92.56 85 TRP A N 1
ATOM 729 C CA . TRP A 1 85 ? 6.239 -6.497 -0.758 1.00 92.56 85 TRP A CA 1
ATOM 730 C C . TRP A 1 85 ? 5.164 -5.920 0.159 1.00 92.56 85 TRP A C 1
ATOM 732 O O . TRP A 1 85 ? 4.842 -4.742 0.074 1.00 92.56 85 TRP A O 1
ATOM 742 N N . TRP A 1 86 ? 4.637 -6.726 1.079 1.00 89.25 86 TRP A N 1
ATOM 743 C CA . TRP A 1 86 ? 3.581 -6.265 1.972 1.00 89.25 86 TRP A CA 1
ATOM 744 C C . TRP A 1 86 ? 4.056 -5.213 2.984 1.00 89.25 86 TRP A C 1
ATOM 746 O O . TRP A 1 86 ? 3.291 -4.309 3.312 1.00 89.25 86 TRP A O 1
ATOM 756 N N . SER A 1 87 ? 5.313 -5.274 3.434 1.00 87.81 87 SER A N 1
ATOM 757 C CA . SER A 1 87 ? 5.916 -4.192 4.227 1.00 87.81 87 SER A CA 1
ATOM 758 C C . SER A 1 87 ? 6.084 -2.900 3.421 1.00 87.81 87 SER A C 1
ATOM 760 O O . SER A 1 87 ? 5.831 -1.820 3.952 1.00 87.81 87 SER A O 1
ATOM 762 N N . LEU A 1 88 ? 6.459 -2.993 2.139 1.00 88.94 88 LEU A N 1
ATOM 763 C CA . LEU A 1 88 ? 6.501 -1.842 1.230 1.00 88.94 88 LEU A CA 1
ATOM 764 C C . LEU A 1 88 ? 5.101 -1.269 0.991 1.00 88.94 88 LEU A C 1
ATOM 766 O O . LEU A 1 88 ? 4.924 -0.060 1.035 1.00 88.94 88 LEU A O 1
ATOM 770 N N . TYR A 1 89 ? 4.101 -2.125 0.781 1.00 88.06 89 TYR A N 1
ATOM 771 C CA . TYR A 1 89 ? 2.713 -1.739 0.523 1.00 88.06 89 TYR A CA 1
ATOM 772 C C . TYR A 1 89 ? 2.064 -1.015 1.708 1.00 88.06 89 TYR A C 1
ATOM 774 O O . TYR A 1 89 ? 1.333 -0.051 1.512 1.00 88.06 89 TYR A O 1
ATOM 782 N N . ARG A 1 90 ? 2.360 -1.434 2.945 1.00 83.31 90 ARG A N 1
ATOM 783 C CA . ARG A 1 90 ? 1.875 -0.764 4.167 1.00 83.31 90 ARG A CA 1
ATOM 784 C C . ARG A 1 90 ? 2.675 0.485 4.556 1.00 83.31 90 ARG A C 1
ATOM 786 O O . ARG A 1 90 ? 2.297 1.171 5.500 1.00 83.31 90 ARG A O 1
ATOM 793 N N . GLY A 1 91 ? 3.784 0.774 3.871 1.00 82.88 91 GLY A N 1
ATOM 794 C CA . GLY A 1 91 ? 4.661 1.901 4.210 1.00 82.88 91 GLY A CA 1
ATOM 795 C C . GLY A 1 91 ? 5.530 1.666 5.450 1.00 82.88 91 GLY A C 1
ATOM 796 O O . GLY A 1 91 ? 6.044 2.613 6.038 1.00 82.88 91 GLY A O 1
ATOM 797 N N . GLU A 1 92 ? 5.721 0.409 5.863 1.00 82.69 92 GLU A N 1
ATOM 798 C CA . GLU A 1 92 ? 6.672 0.048 6.927 1.00 82.69 92 GLU A CA 1
ATOM 799 C C . GLU A 1 92 ? 8.121 0.221 6.463 1.00 82.69 92 GLU A C 1
ATOM 801 O O . GLU A 1 92 ? 9.011 0.485 7.271 1.00 82.69 92 GLU A O 1
ATOM 806 N N . LYS A 1 93 ? 8.350 0.041 5.158 1.00 84.69 93 LYS A N 1
ATOM 807 C CA . LYS A 1 93 ? 9.648 0.161 4.500 1.00 84.69 93 LYS A CA 1
ATOM 808 C C . LYS A 1 93 ? 9.554 1.076 3.287 1.00 84.69 93 LYS A C 1
ATOM 810 O O . LYS A 1 93 ? 8.519 1.154 2.630 1.00 84.69 93 LYS A O 1
ATOM 815 N N . VAL A 1 94 ? 10.671 1.723 2.978 1.00 83.00 94 VAL A N 1
ATOM 816 C CA . VAL A 1 94 ? 10.831 2.549 1.780 1.00 83.00 94 VAL A CA 1
ATOM 817 C C . VAL A 1 94 ? 11.245 1.654 0.613 1.00 83.00 94 VAL A C 1
ATOM 819 O O . VAL A 1 94 ? 12.141 0.825 0.757 1.00 83.00 94 VAL A O 1
ATOM 822 N N . MET A 1 95 ? 10.574 1.815 -0.526 1.00 85.19 95 MET A N 1
ATOM 823 C CA . MET A 1 95 ? 10.902 1.116 -1.771 1.00 85.19 95 MET A CA 1
ATOM 824 C C . MET A 1 95 ? 12.182 1.692 -2.376 1.00 85.19 95 MET A C 1
ATOM 826 O O . MET A 1 95 ? 12.327 2.912 -2.455 1.00 85.19 95 MET A O 1
ATOM 830 N N . THR A 1 96 ? 13.102 0.834 -2.813 1.00 88.12 96 THR A N 1
ATOM 831 C CA . THR A 1 96 ? 14.308 1.296 -3.516 1.00 88.12 96 THR A CA 1
ATOM 832 C C . THR A 1 96 ? 13.987 1.697 -4.957 1.00 88.12 96 THR A C 1
ATOM 834 O O . THR A 1 96 ? 12.984 1.267 -5.527 1.00 88.12 96 THR A O 1
ATOM 837 N N . GLN A 1 97 ? 14.851 2.500 -5.584 1.00 84.62 97 GLN A N 1
ATOM 838 C CA . GLN A 1 97 ? 14.665 2.910 -6.980 1.00 84.62 97 GLN A CA 1
ATOM 839 C C . GLN A 1 97 ? 14.605 1.708 -7.934 1.00 84.62 97 GLN A C 1
ATOM 841 O O . GLN A 1 97 ? 13.782 1.680 -8.844 1.00 84.62 97 GLN A O 1
ATOM 846 N N . GLU A 1 98 ? 15.429 0.682 -7.718 1.00 88.25 98 GLU A N 1
ATOM 847 C CA . GLU A 1 98 ? 15.397 -0.511 -8.564 1.00 88.25 98 GLU A CA 1
ATOM 848 C C . GLU A 1 98 ? 14.111 -1.326 -8.385 1.00 88.25 98 GLU A C 1
ATOM 850 O O . GLU A 1 98 ? 13.555 -1.828 -9.361 1.00 88.25 98 GLU A O 1
ATOM 855 N N . GLU A 1 99 ? 13.635 -1.474 -7.143 1.00 89.50 99 GLU A N 1
ATOM 856 C CA . GLU A 1 99 ? 12.352 -2.123 -6.856 1.00 89.50 99 GLU A CA 1
ATOM 857 C C . GLU A 1 99 ? 11.213 -1.372 -7.538 1.00 89.50 99 GLU A C 1
ATOM 859 O O . GLU A 1 99 ? 10.375 -1.992 -8.189 1.00 89.50 99 GLU A O 1
ATOM 864 N N . TYR A 1 100 ? 11.237 -0.043 -7.456 1.00 88.69 100 TYR A N 1
ATOM 865 C CA . TYR A 1 100 ? 10.272 0.827 -8.107 1.00 88.69 100 TYR A CA 1
ATOM 866 C C . TYR A 1 100 ? 10.239 0.608 -9.622 1.00 88.69 100 TYR A C 1
ATOM 868 O O . TYR A 1 100 ? 9.179 0.318 -10.167 1.00 88.69 100 TYR A O 1
ATOM 876 N N . MET A 1 101 ? 11.398 0.642 -10.287 1.00 87.69 101 MET A N 1
ATOM 877 C CA . MET A 1 101 ? 11.511 0.428 -11.736 1.00 87.69 101 MET A CA 1
ATOM 878 C C . MET A 1 101 ? 11.015 -0.954 -12.179 1.00 87.69 101 MET A C 1
ATOM 880 O O . MET A 1 101 ? 10.418 -1.094 -13.245 1.00 87.69 101 MET A O 1
ATOM 884 N N . ARG A 1 102 ? 11.259 -2.001 -11.380 1.00 92.38 102 ARG A N 1
ATOM 885 C CA . ARG A 1 102 ? 10.768 -3.351 -11.695 1.00 92.38 102 ARG A CA 1
ATOM 886 C C . ARG A 1 102 ? 9.253 -3.454 -11.539 1.00 92.38 102 ARG A C 1
ATOM 888 O O . ARG A 1 102 ? 8.603 -4.076 -12.376 1.00 92.38 102 ARG A O 1
ATOM 895 N N . VAL A 1 103 ? 8.698 -2.844 -10.492 1.00 91.31 103 VAL A N 1
ATOM 896 C CA . VAL A 1 103 ? 7.252 -2.844 -10.231 1.00 91.31 103 VAL A CA 1
ATOM 897 C C . VAL A 1 103 ? 6.510 -2.043 -11.299 1.00 91.31 103 VAL A C 1
ATOM 899 O O . VAL A 1 103 ? 5.549 -2.561 -11.859 1.00 91.31 103 VAL A O 1
ATOM 902 N N . THR A 1 104 ? 6.967 -0.835 -11.646 1.00 90.38 104 THR A N 1
ATOM 903 C CA . THR A 1 104 ? 6.341 -0.026 -12.710 1.00 90.38 104 THR A CA 1
ATOM 904 C C . THR A 1 104 ? 6.386 -0.735 -14.057 1.00 90.38 104 THR A C 1
ATOM 906 O O . THR A 1 104 ? 5.374 -0.782 -14.753 1.00 90.38 104 THR A O 1
ATOM 909 N N . LYS A 1 105 ? 7.518 -1.372 -14.388 1.00 90.00 105 LYS A N 1
ATOM 910 C CA . LYS A 1 105 ? 7.666 -2.161 -15.615 1.00 90.00 105 LYS A CA 1
ATOM 911 C C . LYS A 1 105 ? 6.6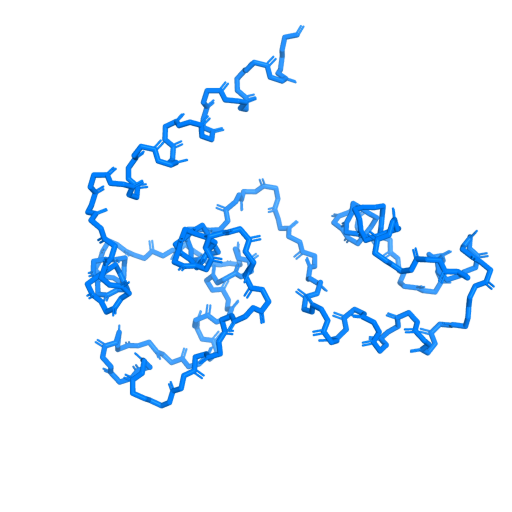98 -3.344 -15.669 1.00 90.00 105 LYS A C 1
ATOM 913 O O . LYS A 1 105 ? 6.089 -3.566 -16.707 1.00 90.00 105 LYS A O 1
ATOM 918 N N . HIS A 1 106 ? 6.552 -4.101 -14.580 1.00 91.44 106 HIS A N 1
ATOM 919 C CA . HIS A 1 106 ? 5.643 -5.252 -14.553 1.00 91.44 106 HIS A CA 1
ATOM 920 C C . HIS A 1 106 ? 4.167 -4.828 -14.608 1.00 91.44 106 HIS A C 1
ATOM 922 O O . HIS A 1 106 ? 3.369 -5.473 -15.277 1.00 91.44 106 HIS A O 1
ATOM 928 N N . LEU A 1 107 ? 3.803 -3.731 -13.938 1.00 89.19 107 LEU A N 1
ATOM 929 C CA . LEU A 1 107 ? 2.438 -3.192 -13.954 1.00 89.19 107 LEU A CA 1
ATOM 930 C C . LEU A 1 107 ? 2.113 -2.397 -15.229 1.00 89.19 107 LEU A C 1
ATOM 932 O O . LEU A 1 107 ? 0.993 -1.915 -15.368 1.00 89.19 107 LEU A O 1
ATOM 936 N N . ASN A 1 108 ? 3.078 -2.261 -16.144 1.00 88.25 108 ASN A N 1
ATOM 937 C CA . ASN A 1 108 ? 2.971 -1.479 -17.373 1.00 88.25 108 ASN A CA 1
ATOM 938 C C . ASN A 1 108 ? 2.506 -0.030 -17.127 1.00 88.25 108 ASN A C 1
ATOM 940 O O . ASN A 1 108 ? 1.722 0.517 -17.897 1.00 88.25 108 ASN A O 1
ATOM 944 N N . ILE A 1 109 ? 2.983 0.569 -16.030 1.00 85.31 109 ILE A N 1
ATOM 945 C CA . ILE A 1 109 ? 2.723 1.969 -15.680 1.00 85.31 109 ILE A CA 1
ATOM 946 C C . ILE A 1 109 ? 3.859 2.808 -16.247 1.00 85.31 109 ILE A C 1
ATOM 948 O O . ILE A 1 109 ? 5.039 2.524 -15.998 1.00 85.31 109 ILE A O 1
ATOM 952 N N . THR A 1 110 ? 3.519 3.867 -16.971 1.00 81.62 110 THR A N 1
ATOM 953 C CA . THR A 1 110 ? 4.526 4.775 -17.510 1.00 81.62 110 THR A CA 1
ATOM 954 C C . THR A 1 110 ? 5.175 5.552 -16.366 1.00 81.62 110 THR A C 1
ATOM 956 O O . THR A 1 110 ? 4.502 6.001 -15.439 1.00 81.62 110 THR A O 1
ATOM 959 N N . LEU A 1 111 ? 6.494 5.763 -16.420 1.00 72.50 111 LEU A N 1
ATOM 960 C CA . LEU A 1 111 ? 7.183 6.574 -15.404 1.00 72.50 111 LEU A CA 1
ATOM 961 C C . LEU A 1 111 ? 6.594 7.983 -15.289 1.00 72.50 111 LEU A C 1
ATOM 963 O O . LEU A 1 111 ? 6.585 8.537 -14.196 1.00 72.50 111 LEU A O 1
ATOM 967 N N . HIS A 1 112 ? 6.085 8.522 -16.399 1.00 73.81 112 HIS A N 1
ATOM 968 C CA . HIS A 1 112 ? 5.389 9.801 -16.440 1.00 73.81 112 HIS A CA 1
ATOM 969 C C . HIS A 1 112 ? 4.091 9.776 -15.621 1.00 73.81 112 HIS A C 1
ATOM 971 O O . HIS A 1 112 ? 3.977 10.551 -14.684 1.00 73.81 112 HIS A O 1
ATOM 977 N N . GLU A 1 113 ? 3.191 8.817 -15.861 1.00 71.62 113 GLU A N 1
ATOM 978 C CA . GLU A 1 113 ? 1.940 8.664 -15.093 1.00 71.62 113 GLU A CA 1
ATOM 979 C C . GLU A 1 113 ? 2.207 8.465 -13.595 1.00 71.62 113 GLU A C 1
ATOM 981 O O . GLU A 1 113 ? 1.545 9.050 -12.740 1.00 71.62 113 GLU A O 1
ATOM 986 N N . ALA A 1 114 ? 3.221 7.663 -13.256 1.00 70.19 114 ALA A N 1
ATOM 987 C CA . ALA A 1 114 ? 3.603 7.436 -11.867 1.00 70.19 114 ALA A CA 1
ATOM 988 C C . ALA A 1 114 ? 4.221 8.684 -11.204 1.00 70.19 114 ALA A C 1
ATOM 990 O O . ALA A 1 114 ? 4.137 8.846 -9.986 1.00 70.19 114 ALA A O 1
ATOM 991 N N . PHE A 1 115 ? 4.847 9.558 -11.994 1.00 71.62 115 PHE A N 1
ATOM 992 C CA . PHE A 1 115 ? 5.401 10.826 -11.532 1.00 71.62 115 PHE A CA 1
ATOM 993 C C . PHE A 1 115 ? 4.316 11.901 -11.381 1.00 71.62 115 PHE A C 1
ATOM 995 O O . PHE A 1 115 ? 4.262 12.547 -10.338 1.00 71.62 115 PHE A O 1
ATOM 1002 N N . GLU A 1 116 ? 3.414 12.041 -12.354 1.00 70.81 116 GLU A N 1
ATOM 1003 C CA . GLU A 1 116 ? 2.277 12.970 -12.294 1.00 70.81 116 GLU A CA 1
ATOM 1004 C C . GLU A 1 116 ? 1.355 12.656 -11.115 1.00 70.81 116 GLU A C 1
ATOM 1006 O O . GLU A 1 116 ? 1.020 13.549 -10.339 1.00 70.81 116 GLU A O 1
ATOM 1011 N N . ALA A 1 117 ? 1.028 11.377 -10.898 1.00 66.06 117 ALA A N 1
ATOM 1012 C CA . ALA A 1 117 ? 0.233 10.948 -9.748 1.00 66.06 117 ALA A CA 1
ATOM 1013 C C . ALA A 1 117 ? 0.885 11.320 -8.403 1.00 66.06 117 ALA A C 1
ATOM 1015 O O . ALA A 1 117 ? 0.190 11.619 -7.431 1.00 66.06 117 ALA A O 1
ATOM 1016 N N . ARG A 1 118 ? 2.223 11.342 -8.337 1.00 66.81 118 ARG A N 1
ATOM 1017 C CA . ARG A 1 118 ? 2.948 11.818 -7.151 1.00 66.81 118 ARG A CA 1
ATOM 1018 C C . ARG A 1 118 ? 2.936 13.329 -7.010 1.00 66.81 118 ARG A C 1
ATOM 1020 O O . ARG A 1 118 ? 2.792 13.810 -5.892 1.00 66.81 118 ARG A O 1
ATOM 1027 N N . GLN A 1 119 ? 3.115 14.066 -8.103 1.00 62.97 119 GLN A N 1
ATOM 1028 C CA . GLN A 1 119 ? 3.076 15.526 -8.061 1.00 62.97 119 GLN A CA 1
ATOM 1029 C C . GLN A 1 119 ? 1.697 16.027 -7.637 1.00 62.97 119 GLN A C 1
ATOM 1031 O O . GLN A 1 119 ? 1.623 16.881 -6.761 1.00 62.97 119 GLN A O 1
ATOM 1036 N N . LEU A 1 120 ? 0.626 15.444 -8.180 1.00 58.69 120 LEU A N 1
ATOM 1037 C CA . LEU A 1 120 ? -0.749 15.737 -7.771 1.00 58.69 120 LEU A CA 1
ATOM 1038 C C . LEU A 1 120 ? -0.951 15.485 -6.271 1.00 58.69 120 LEU A C 1
ATOM 1040 O O . LEU A 1 120 ? -1.404 16.373 -5.558 1.00 58.69 120 LEU A O 1
ATOM 1044 N N . ASN A 1 121 ? -0.488 14.336 -5.764 1.00 58.31 121 ASN A N 1
ATOM 1045 C CA . ASN A 1 121 ? -0.536 14.038 -4.329 1.00 58.31 121 ASN A CA 1
ATOM 1046 C C . ASN A 1 121 ? 0.205 15.076 -3.467 1.00 58.31 121 ASN A C 1
ATOM 1048 O O . ASN A 1 121 ? -0.259 15.389 -2.375 1.00 58.31 121 ASN A O 1
ATOM 1052 N N . TRP A 1 122 ? 1.357 15.584 -3.918 1.00 57.41 122 TRP A N 1
ATOM 1053 C CA . TRP A 1 122 ? 2.107 16.613 -3.188 1.00 57.41 122 TRP A CA 1
ATOM 1054 C C . TRP A 1 122 ? 1.414 17.975 -3.208 1.00 57.41 122 TRP A C 1
ATOM 1056 O O . TRP A 1 122 ? 1.435 18.670 -2.197 1.00 57.41 122 TRP A O 1
ATOM 1066 N N . VAL A 1 123 ? 0.801 18.353 -4.332 1.00 54.12 123 VAL A N 1
ATOM 1067 C CA . VAL A 1 123 ? 0.032 19.601 -4.451 1.00 54.12 123 VAL A CA 1
ATOM 1068 C C . VAL A 1 123 ? -1.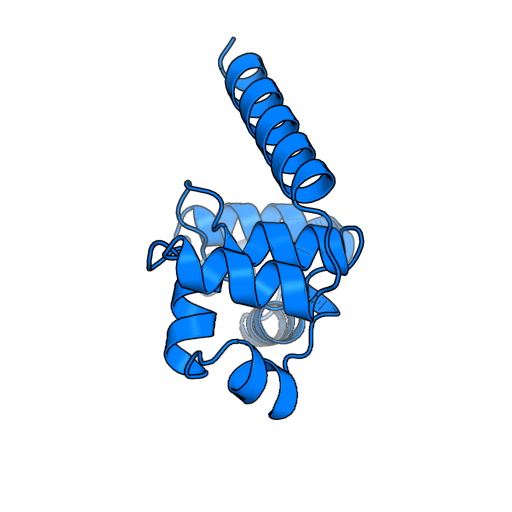186 19.564 -3.521 1.00 54.12 123 VAL A C 1
ATOM 1070 O O . VAL A 1 123 ? -1.360 20.487 -2.729 1.00 54.12 123 VAL A O 1
ATOM 1073 N N . ASP A 1 124 ? -1.944 18.463 -3.513 1.00 56.19 124 ASP A N 1
ATOM 1074 C CA . ASP A 1 124 ? -3.108 18.289 -2.630 1.00 56.19 124 ASP A CA 1
ATOM 1075 C C . ASP A 1 124 ? -2.734 18.295 -1.133 1.00 56.19 124 ASP A C 1
ATOM 1077 O O . ASP A 1 124 ? -3.506 18.744 -0.282 1.00 56.19 124 ASP A O 1
ATOM 1081 N N . GLU A 1 125 ? -1.553 17.774 -0.780 1.00 57.53 125 GLU A N 1
ATOM 1082 C CA . GLU A 1 125 ? -1.042 17.784 0.598 1.00 57.53 125 GLU A CA 1
ATOM 1083 C C . GLU A 1 125 ? -0.608 19.183 1.055 1.00 57.53 125 GLU A C 1
ATOM 1085 O O . GLU A 1 125 ? -0.756 19.500 2.235 1.00 57.53 125 GLU A O 1
ATOM 1090 N N . LEU A 1 126 ? -0.098 20.021 0.146 1.00 58.59 126 LEU A N 1
ATOM 1091 C CA . LEU A 1 126 ? 0.270 21.409 0.439 1.00 58.59 126 LEU A CA 1
ATOM 1092 C C . LEU A 1 126 ? -0.958 22.320 0.558 1.00 58.59 126 LEU A C 1
ATOM 1094 O O . LEU A 1 126 ? -0.972 23.200 1.419 1.00 58.59 126 LEU A O 1
ATOM 1098 N N . ASP A 1 127 ? -1.989 22.097 -0.259 1.00 55.16 127 ASP A N 1
ATOM 1099 C CA . ASP A 1 127 ? -3.232 22.873 -0.194 1.00 55.16 127 ASP A CA 1
ATOM 1100 C C . ASP A 1 127 ? -4.071 22.531 1.047 1.00 55.16 127 ASP A C 1
ATOM 1102 O O . ASP A 1 127 ? -4.628 23.431 1.666 1.00 55.16 127 ASP A O 1
ATOM 1106 N N . ASN A 1 128 ? -4.087 21.271 1.501 1.00 53.50 128 ASN A N 1
ATOM 1107 C CA . ASN A 1 128 ? -4.764 20.873 2.749 1.00 53.50 128 ASN A CA 1
ATOM 1108 C C . ASN A 1 128 ? -4.063 21.349 4.042 1.00 53.50 128 ASN A C 1
ATOM 1110 O O . ASN A 1 128 ? -4.526 21.041 5.141 1.00 53.50 128 ASN A O 1
ATOM 1114 N N . GLN A 1 129 ? -2.932 22.054 3.935 1.00 49.59 129 GLN A N 1
ATOM 1115 C CA . GLN A 1 129 ? -2.212 22.653 5.067 1.00 49.59 129 GLN A CA 1
ATOM 1116 C C . GLN A 1 129 ? -2.404 24.179 5.175 1.00 49.59 129 GLN A C 1
ATOM 1118 O O . GLN A 1 129 ? -1.778 24.800 6.038 1.00 49.59 129 GLN A O 1
ATOM 1123 N N . ARG A 1 130 ? -3.241 24.781 4.321 1.00 40.34 130 ARG A N 1
ATOM 1124 C CA . ARG A 1 130 ? -3.641 26.197 4.368 1.00 40.34 130 ARG A CA 1
ATOM 1125 C C . ARG A 1 130 ? -5.035 26.370 4.958 1.00 40.34 130 ARG A C 1
ATOM 1127 O O . ARG A 1 130 ? -5.228 27.412 5.620 1.00 40.34 130 ARG A O 1
#

Radius of gyration: 16.33 Å; chains: 1; bounding box: 41×42×38 Å